Protein AF-A0A1S4BG31-F1 (afdb_monomer)

Structure (mmCIF, N/CA/C/O backbone):
data_AF-A0A1S4BG31-F1
#
_entry.id   AF-A0A1S4BG31-F1
#
loop_
_atom_site.group_PDB
_atom_site.id
_atom_site.type_symbol
_atom_site.label_atom_id
_atom_site.label_alt_id
_atom_site.label_comp_id
_atom_site.label_asym_id
_atom_site.label_entity_id
_atom_site.label_seq_id
_atom_site.pdbx_PDB_ins_code
_atom_site.Cartn_x
_atom_site.Cartn_y
_atom_site.Cartn_z
_atom_site.occupancy
_atom_site.B_iso_or_equiv
_atom_site.auth_seq_id
_atom_site.auth_comp_id
_atom_site.auth_asym_id
_atom_site.auth_atom_id
_atom_site.pdbx_PDB_model_num
ATOM 1 N N . MET A 1 1 ? -6.544 -15.187 10.995 1.00 68.06 1 MET A N 1
ATOM 2 C CA . MET A 1 1 ? -5.144 -15.601 10.735 1.00 68.06 1 MET A CA 1
ATOM 3 C C . MET A 1 1 ? -4.931 -15.589 9.231 1.00 68.06 1 MET A C 1
ATOM 5 O O . MET A 1 1 ? -5.883 -15.901 8.528 1.00 68.06 1 MET A O 1
ATOM 9 N N . VAL A 1 2 ? -3.749 -15.191 8.754 1.00 81.38 2 VAL A N 1
ATOM 10 C CA . VAL A 1 2 ? -3.415 -15.198 7.316 1.00 81.38 2 VAL A CA 1
ATOM 11 C C . VAL A 1 2 ? -3.292 -16.649 6.849 1.00 81.38 2 VAL A C 1
ATOM 13 O O . VAL A 1 2 ? -2.634 -17.442 7.524 1.00 81.38 2 VAL A O 1
ATOM 16 N N . SER A 1 3 ? -3.942 -17.016 5.743 1.00 89.06 3 SER A N 1
ATOM 17 C CA . SER A 1 3 ? -3.791 -18.356 5.163 1.00 89.06 3 SER A CA 1
ATOM 18 C C . SER A 1 3 ? -2.435 -18.511 4.467 1.00 89.06 3 SER A C 1
ATOM 20 O O . SER A 1 3 ? -1.811 -17.529 4.063 1.00 89.06 3 SER A O 1
ATOM 22 N N . SER A 1 4 ? -1.974 -19.750 4.286 1.00 89.31 4 SER A N 1
ATOM 23 C CA . SER A 1 4 ? -0.737 -20.026 3.543 1.00 89.31 4 SER A CA 1
ATOM 24 C C . SER A 1 4 ? -0.772 -19.451 2.123 1.00 89.31 4 SER A C 1
ATOM 26 O O . SER A 1 4 ? 0.220 -18.878 1.679 1.00 89.31 4 SER A O 1
ATOM 28 N N . ASP A 1 5 ? -1.927 -19.512 1.458 1.00 89.69 5 ASP A N 1
ATOM 29 C CA . ASP A 1 5 ? -2.116 -18.963 0.111 1.00 89.69 5 ASP A CA 1
ATOM 30 C C . ASP A 1 5 ? -2.038 -17.430 0.097 1.00 89.69 5 ASP A C 1
ATOM 32 O O . ASP A 1 5 ? -1.407 -16.847 -0.780 1.00 89.69 5 ASP A O 1
ATOM 36 N N . GLN A 1 6 ? -2.619 -16.760 1.102 1.00 89.62 6 GLN A N 1
ATOM 37 C CA . GLN A 1 6 ? -2.507 -15.305 1.257 1.00 89.62 6 GLN A CA 1
ATOM 38 C C . GLN A 1 6 ? -1.057 -14.876 1.496 1.00 89.62 6 GLN A C 1
ATOM 40 O O . GLN A 1 6 ? -0.613 -13.866 0.955 1.00 89.62 6 GLN A O 1
ATOM 45 N N . ASN A 1 7 ? -0.309 -15.648 2.287 1.00 89.31 7 ASN A N 1
ATOM 46 C CA . ASN A 1 7 ? 1.108 -15.391 2.513 1.00 89.31 7 ASN A CA 1
ATOM 47 C C . ASN A 1 7 ? 1.929 -15.574 1.227 1.00 89.31 7 ASN A C 1
ATOM 49 O O . ASN A 1 7 ? 2.774 -14.740 0.910 1.00 89.31 7 ASN A O 1
ATOM 53 N N . LEU A 1 8 ? 1.652 -16.631 0.457 1.00 89.31 8 LEU A N 1
ATOM 54 C CA . LEU A 1 8 ? 2.304 -16.869 -0.830 1.00 89.31 8 LEU A CA 1
ATOM 55 C C . LEU A 1 8 ? 2.030 -15.723 -1.818 1.00 89.31 8 LEU A C 1
ATOM 57 O O . LEU A 1 8 ? 2.956 -15.236 -2.464 1.00 89.31 8 LEU A O 1
ATOM 61 N N . GLU A 1 9 ? 0.786 -15.246 -1.882 1.00 88.94 9 GLU A N 1
ATOM 62 C CA . GLU A 1 9 ? 0.393 -14.121 -2.737 1.00 88.94 9 GLU A CA 1
ATOM 63 C C . GLU A 1 9 ? 1.064 -12.803 -2.325 1.00 88.94 9 GLU A C 1
ATOM 65 O O . GLU A 1 9 ? 1.442 -12.001 -3.176 1.00 88.94 9 GLU A O 1
ATOM 70 N N . LEU A 1 10 ? 1.268 -12.570 -1.027 1.00 87.75 10 LEU A N 1
ATOM 71 C CA . LEU A 1 10 ? 1.975 -11.381 -0.549 1.00 87.75 10 LEU A CA 1
ATOM 72 C C . LEU A 1 10 ? 3.461 -11.414 -0.914 1.00 87.75 10 LEU A C 1
ATOM 74 O O . LEU A 1 10 ? 4.003 -10.393 -1.341 1.00 87.75 10 LEU A O 1
ATOM 78 N N . CYS A 1 11 ? 4.100 -12.577 -0.795 1.00 88.25 11 CYS A N 1
ATOM 79 C CA . CYS A 1 11 ? 5.540 -12.730 -0.983 1.00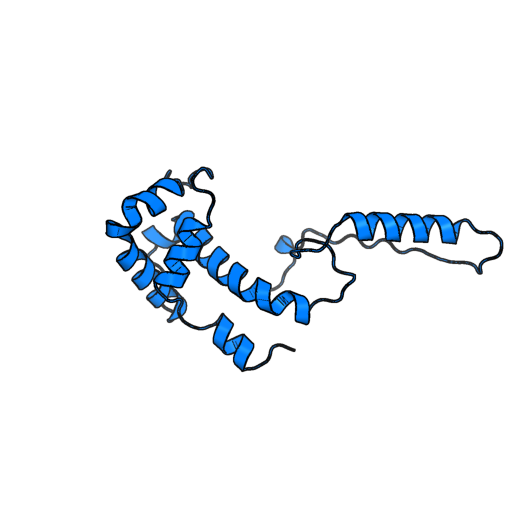 88.25 11 CYS A CA 1
ATOM 80 C C . CYS A 1 11 ? 5.970 -13.001 -2.431 1.00 88.25 11 CYS A C 1
ATOM 82 O O . CYS A 1 11 ? 7.167 -12.947 -2.714 1.00 88.25 11 CYS A O 1
ATOM 84 N N . ARG A 1 12 ? 5.047 -13.299 -3.356 1.00 93.00 12 ARG A N 1
ATOM 85 C CA . ARG A 1 12 ? 5.427 -13.625 -4.739 1.00 93.00 12 ARG A CA 1
ATOM 86 C C . ARG A 1 12 ? 6.123 -12.457 -5.433 1.00 93.00 12 ARG A C 1
ATOM 88 O O . ARG A 1 12 ? 5.794 -11.293 -5.217 1.00 93.00 12 ARG A O 1
ATOM 95 N N . ILE A 1 13 ? 7.025 -12.763 -6.353 1.00 94.25 13 ILE A N 1
ATOM 96 C CA . ILE A 1 13 ? 7.639 -11.743 -7.205 1.00 94.25 13 ILE A CA 1
ATOM 97 C C . ILE A 1 13 ? 6.539 -11.095 -8.077 1.00 94.25 13 ILE A C 1
ATOM 99 O O . ILE A 1 13 ? 5.739 -11.823 -8.675 1.00 94.25 13 ILE A O 1
ATOM 103 N N . PRO A 1 14 ? 6.428 -9.753 -8.123 1.00 95.38 14 PRO A N 1
ATOM 104 C CA . PRO A 1 14 ? 5.445 -9.081 -8.970 1.00 95.38 14 PRO A CA 1
ATOM 105 C C . PRO A 1 14 ? 5.744 -9.292 -10.458 1.00 95.38 14 PRO A C 1
ATOM 107 O O . PRO A 1 14 ? 6.906 -9.328 -10.868 1.00 95.38 14 PRO A O 1
ATOM 110 N N . THR A 1 15 ? 4.701 -9.442 -11.276 1.00 96.25 15 THR A N 1
ATOM 111 C CA . THR A 1 15 ? 4.861 -9.535 -12.739 1.00 96.25 15 THR A CA 1
ATOM 112 C C . THR A 1 15 ? 5.086 -8.150 -13.342 1.00 96.25 15 THR A C 1
ATOM 114 O O . THR A 1 15 ? 4.786 -7.141 -12.704 1.00 96.25 15 THR A O 1
ATOM 117 N N . ILE A 1 16 ? 5.597 -8.075 -14.572 1.00 96.06 16 ILE A N 1
ATOM 118 C CA . ILE A 1 16 ? 5.838 -6.784 -15.229 1.00 96.06 16 ILE A CA 1
ATOM 119 C C . ILE A 1 16 ? 4.536 -6.001 -15.437 1.00 96.06 16 ILE A C 1
ATOM 121 O O . ILE A 1 16 ? 4.518 -4.780 -15.305 1.00 96.06 16 ILE A O 1
ATOM 125 N N . GLU A 1 17 ? 3.420 -6.693 -15.673 1.00 96.69 17 GLU A N 1
ATOM 126 C CA . GLU A 1 17 ? 2.093 -6.091 -15.806 1.00 96.69 17 GLU A CA 1
ATOM 127 C C . GLU A 1 17 ? 1.613 -5.506 -14.480 1.00 96.69 17 GLU A C 1
ATOM 129 O O . GLU A 1 17 ? 1.053 -4.412 -14.463 1.00 96.69 17 GLU A O 1
ATOM 134 N N . GLU A 1 18 ? 1.854 -6.210 -13.370 1.00 96.00 18 GLU A N 1
ATOM 135 C CA . GLU A 1 18 ? 1.555 -5.717 -12.024 1.00 96.00 18 GLU A CA 1
ATOM 136 C C . GLU A 1 18 ? 2.377 -4.461 -11.724 1.00 96.00 18 GLU A C 1
ATOM 138 O O . GLU A 1 18 ? 1.816 -3.447 -11.314 1.00 96.00 18 GLU A O 1
ATOM 143 N N . VAL A 1 19 ? 3.682 -4.486 -12.014 1.00 96.06 19 VAL A N 1
ATOM 144 C CA . VAL A 1 19 ? 4.563 -3.323 -11.838 1.00 96.06 19 VAL A CA 1
ATOM 145 C C . VAL A 1 19 ? 4.103 -2.150 -12.701 1.00 96.06 19 VAL A C 1
ATOM 147 O O . VAL A 1 19 ? 3.964 -1.040 -12.185 1.00 96.06 19 VAL A O 1
ATOM 150 N N . LYS A 1 20 ? 3.803 -2.383 -13.984 1.00 96.38 20 LYS A N 1
ATOM 151 C CA . LYS A 1 20 ? 3.292 -1.352 -14.895 1.00 96.38 20 LYS A CA 1
ATOM 152 C C . LYS A 1 20 ? 1.996 -0.755 -14.360 1.00 96.38 20 LYS A C 1
ATOM 154 O O . LYS A 1 20 ? 1.886 0.460 -14.232 1.00 96.38 20 LYS A O 1
ATOM 159 N N . ALA A 1 21 ? 1.029 -1.591 -13.994 1.00 96.44 21 ALA A N 1
ATOM 160 C CA . ALA A 1 21 ? -0.239 -1.128 -13.443 1.00 96.44 21 ALA A CA 1
ATOM 161 C C . ALA A 1 21 ? -0.026 -0.261 -12.193 1.00 96.44 21 ALA A C 1
ATOM 163 O O . ALA A 1 21 ? -0.645 0.796 -12.069 1.00 96.44 21 A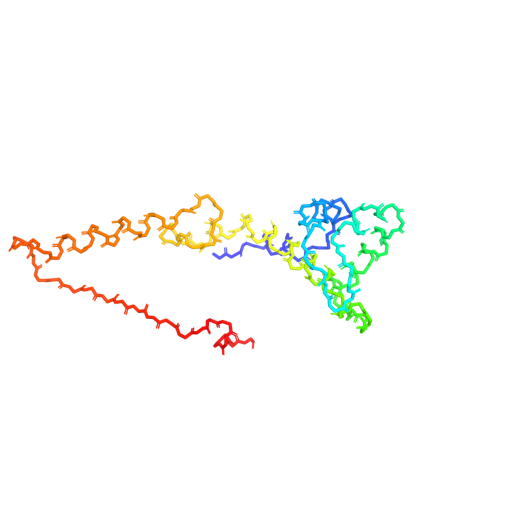LA A O 1
ATOM 164 N N . THR A 1 22 ? 0.892 -0.650 -11.306 1.00 94.88 22 THR A N 1
ATOM 165 C CA . THR A 1 22 ? 1.233 0.145 -10.125 1.00 94.88 22 THR A CA 1
ATOM 166 C C . THR A 1 22 ? 1.871 1.488 -10.488 1.00 94.88 22 THR A C 1
ATOM 168 O O . THR A 1 22 ? 1.466 2.509 -9.936 1.00 94.88 22 THR A O 1
ATOM 171 N N . VAL A 1 23 ? 2.820 1.528 -11.430 1.00 94.12 23 VAL A N 1
ATOM 172 C CA . VAL A 1 23 ? 3.456 2.777 -11.897 1.00 94.12 23 VAL A CA 1
ATOM 173 C C . VAL A 1 23 ? 2.424 3.759 -12.457 1.00 94.12 23 VAL A C 1
ATOM 175 O O . VAL A 1 23 ? 2.459 4.947 -12.133 1.00 94.12 23 VAL A O 1
ATOM 178 N N . PHE A 1 24 ? 1.473 3.266 -13.246 1.00 94.75 24 PHE A N 1
ATOM 179 C CA . PHE A 1 24 ? 0.421 4.088 -13.850 1.00 94.75 24 PHE A CA 1
ATOM 180 C C . PHE A 1 24 ? -0.701 4.459 -12.866 1.00 94.75 24 PHE A C 1
ATOM 182 O O . PHE A 1 24 ? -1.421 5.426 -13.094 1.00 94.75 24 PHE A O 1
ATOM 189 N N . ALA A 1 25 ? -0.833 3.740 -11.749 1.00 92.69 25 ALA A N 1
ATOM 190 C CA . ALA A 1 25 ? -1.744 4.099 -10.663 1.00 92.69 25 ALA A CA 1
ATOM 191 C C . ALA A 1 25 ? -1.167 5.164 -9.710 1.00 92.69 25 ALA A C 1
ATOM 193 O O . ALA A 1 25 ? -1.917 5.771 -8.941 1.00 92.69 25 ALA A O 1
ATOM 194 N N . LEU A 1 26 ? 0.152 5.385 -9.717 1.00 89.31 26 LEU A N 1
ATOM 195 C CA . LEU A 1 26 ? 0.780 6.444 -8.928 1.00 89.31 26 LEU A CA 1
ATOM 196 C C . LEU A 1 26 ? 0.439 7.824 -9.505 1.00 89.31 26 LEU A C 1
ATOM 198 O O . LEU A 1 26 ? 0.362 8.017 -10.716 1.00 89.31 26 LEU A O 1
ATOM 202 N N . ASN A 1 27 ? 0.285 8.814 -8.620 1.00 86.75 27 ASN A N 1
ATOM 203 C CA . ASN A 1 27 ? 0.082 10.197 -9.041 1.00 86.75 27 ASN A CA 1
ATOM 204 C C . ASN A 1 27 ? 1.345 10.724 -9.746 1.00 86.75 27 ASN A C 1
ATOM 206 O O . ASN A 1 27 ? 2.374 10.946 -9.098 1.00 86.75 27 ASN A O 1
ATOM 210 N N . ALA A 1 28 ? 1.235 10.949 -11.057 1.00 83.19 28 ALA A N 1
ATOM 211 C CA . ALA A 1 28 ? 2.312 11.421 -11.921 1.00 83.19 28 ALA A CA 1
ATOM 212 C C . ALA A 1 28 ? 2.865 12.796 -11.505 1.00 83.19 28 ALA A C 1
ATOM 214 O O . ALA A 1 28 ? 4.059 13.054 -11.658 1.00 83.19 28 ALA A O 1
ATOM 215 N N . GLU A 1 29 ? 2.014 13.644 -10.926 1.00 82.75 29 GLU A N 1
ATOM 216 C CA . GLU A 1 29 ? 2.318 15.023 -10.529 1.00 82.75 29 GLU A CA 1
ATOM 217 C C . GLU A 1 29 ? 2.776 15.138 -9.070 1.00 82.75 29 GLU A C 1
ATOM 219 O O . GLU A 1 29 ? 3.050 16.233 -8.577 1.00 82.75 29 GLU A O 1
ATOM 224 N N . SER A 1 30 ? 2.876 14.015 -8.347 1.00 81.00 30 SER A N 1
ATOM 225 C CA . SER A 1 30 ? 3.466 14.019 -7.009 1.00 81.00 30 SER A CA 1
ATOM 226 C C . SER A 1 30 ? 4.867 14.626 -7.067 1.00 81.00 30 SER A C 1
ATOM 228 O O . SER A 1 30 ? 5.677 14.250 -7.914 1.00 81.00 30 SER A O 1
ATOM 230 N N . ALA A 1 31 ? 5.177 15.473 -6.081 1.00 75.81 31 ALA A N 1
ATOM 231 C CA . ALA A 1 31 ? 6.502 16.058 -5.928 1.00 75.81 31 ALA A CA 1
ATOM 232 C C . ALA A 1 31 ? 7.599 14.982 -5.982 1.00 75.81 31 ALA 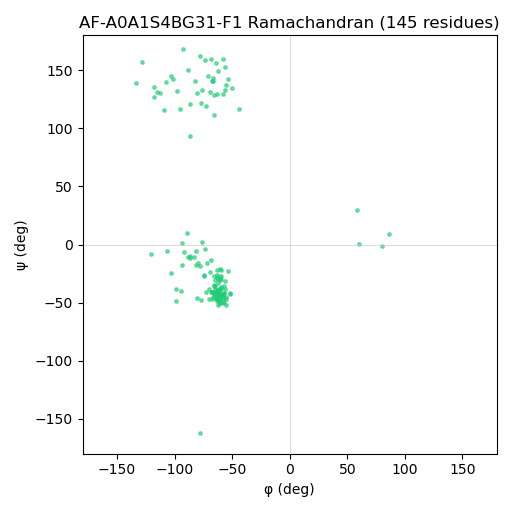A C 1
ATOM 234 O O . ALA A 1 31 ? 7.472 13.909 -5.362 1.00 75.81 31 ALA A O 1
ATOM 235 N N . GLY A 1 32 ? 8.647 15.293 -6.747 1.00 73.50 32 GLY A N 1
ATOM 236 C CA . GLY A 1 32 ? 9.840 14.467 -6.869 1.00 73.50 32 GLY A CA 1
ATOM 237 C C . GLY A 1 32 ? 10.580 14.358 -5.541 1.00 73.50 32 GLY A C 1
ATOM 238 O O . GLY A 1 32 ? 10.405 15.179 -4.637 1.00 73.50 32 GLY A O 1
ATOM 239 N N . GLY A 1 33 ? 11.364 13.294 -5.391 1.00 74.69 33 GLY A N 1
ATOM 240 C CA . GLY A 1 33 ? 12.205 13.121 -4.217 1.00 74.69 33 GLY A CA 1
ATOM 241 C C . GLY A 1 33 ? 13.475 13.963 -4.264 1.00 74.69 33 GLY A C 1
ATOM 242 O O . GLY A 1 33 ? 13.592 14.875 -5.081 1.00 74.69 33 GLY A O 1
ATOM 243 N N . PRO A 1 34 ? 14.474 13.622 -3.433 1.00 75.44 34 PRO A N 1
ATOM 244 C CA . PRO A 1 34 ? 15.831 14.160 -3.556 1.00 75.44 34 PRO A CA 1
ATOM 245 C C . PRO A 1 34 ? 16.433 13.985 -4.962 1.00 75.44 34 PRO A C 1
ATOM 247 O O . PRO A 1 34 ? 17.332 14.725 -5.345 1.00 75.44 34 PRO A O 1
ATOM 250 N N . ASP A 1 35 ? 15.919 13.021 -5.729 1.00 75.38 35 ASP A N 1
ATOM 251 C CA . ASP A 1 35 ? 16.274 12.706 -7.112 1.00 75.38 35 ASP A CA 1
ATOM 252 C C . ASP A 1 35 ? 15.584 13.603 -8.160 1.00 75.38 35 ASP A C 1
ATOM 254 O O . ASP A 1 35 ? 15.913 13.521 -9.337 1.00 75.38 35 ASP A O 1
ATOM 258 N N . SER A 1 36 ? 14.664 14.486 -7.756 1.00 80.25 36 SER A N 1
ATOM 259 C CA . SER A 1 36 ? 13.927 15.437 -8.611 1.00 80.25 36 SER A CA 1
ATOM 260 C C . SER A 1 36 ? 13.057 14.826 -9.722 1.00 80.25 36 SER A C 1
ATOM 262 O O . SER A 1 36 ? 12.382 15.567 -10.436 1.00 80.25 36 SER A O 1
ATOM 264 N N . PHE A 1 37 ? 12.995 13.498 -9.848 1.00 81.75 37 PHE A N 1
ATOM 265 C CA . PHE A 1 37 ? 12.109 12.825 -10.796 1.00 81.75 37 PHE A CA 1
ATOM 266 C C . PHE A 1 37 ? 10.682 12.732 -10.245 1.00 81.75 37 PHE A C 1
ATOM 268 O O . PHE A 1 37 ? 10.455 12.284 -9.119 1.00 81.75 37 PHE A O 1
ATOM 275 N N . THR A 1 38 ? 9.705 13.140 -11.052 1.00 85.81 38 THR A N 1
ATOM 276 C CA . THR A 1 38 ? 8.271 12.976 -10.774 1.00 85.81 38 THR A CA 1
ATOM 277 C C . THR A 1 38 ? 7.745 11.680 -11.395 1.00 85.81 38 THR A C 1
ATOM 279 O O . THR A 1 38 ? 8.420 11.044 -12.205 1.00 85.81 38 THR A O 1
ATOM 282 N N . GLY A 1 39 ? 6.529 11.266 -11.024 1.00 86.12 39 GLY A N 1
ATOM 283 C CA . GLY A 1 39 ? 5.934 10.028 -11.542 1.00 86.12 39 GLY A CA 1
ATOM 284 C C . GLY A 1 39 ? 5.757 10.029 -13.065 1.00 86.12 39 GLY A C 1
ATOM 285 O O . GLY A 1 39 ? 5.848 8.968 -13.678 1.00 86.12 39 GLY A O 1
ATOM 286 N N . ILE A 1 40 ? 5.593 11.208 -13.679 1.00 90.19 40 ILE A N 1
ATOM 287 C CA . ILE A 1 40 ? 5.434 11.347 -15.134 1.00 90.19 40 ILE A CA 1
ATOM 288 C C . ILE A 1 40 ? 6.632 10.796 -15.916 1.00 90.19 40 ILE A C 1
ATOM 290 O O . ILE A 1 40 ? 6.440 10.146 -16.936 1.00 90.19 40 ILE A O 1
ATOM 294 N N . PHE A 1 41 ? 7.859 10.967 -15.409 1.00 90.69 41 PHE A N 1
ATOM 295 C CA . PHE A 1 41 ? 9.063 10.440 -16.055 1.00 90.69 41 PHE A CA 1
ATOM 296 C C . PHE A 1 41 ? 8.980 8.918 -16.209 1.00 90.69 41 PHE A C 1
ATOM 298 O O . PHE A 1 41 ? 9.266 8.376 -17.269 1.00 90.69 41 PHE A O 1
ATOM 305 N N . PHE A 1 42 ? 8.528 8.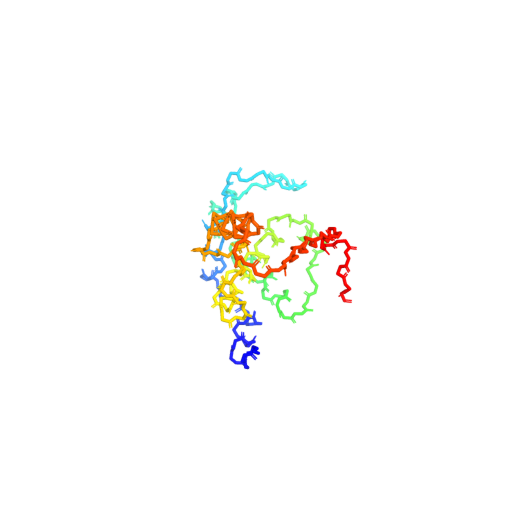229 -15.162 1.00 90.75 42 PHE A N 1
ATOM 306 C CA . PHE A 1 42 ? 8.445 6.772 -15.150 1.00 90.75 42 PHE A CA 1
ATOM 307 C C . PHE A 1 42 ? 7.295 6.223 -15.998 1.00 90.75 42 PHE A C 1
ATOM 309 O O . PHE A 1 42 ? 7.378 5.093 -16.472 1.00 90.75 42 PHE A O 1
ATOM 316 N N . GLN A 1 43 ? 6.235 7.010 -16.189 1.00 93.69 43 GLN A N 1
ATOM 317 C CA . GLN A 1 43 ? 5.115 6.649 -17.057 1.00 93.69 43 GLN A CA 1
ATOM 318 C C . GLN A 1 43 ? 5.476 6.848 -18.534 1.00 93.69 43 GLN A C 1
ATOM 320 O O . GLN A 1 43 ? 5.295 5.928 -19.327 1.00 93.69 43 GLN A O 1
ATOM 325 N N . GLU A 1 44 ? 6.058 7.997 -18.889 1.00 94.12 44 GLU A N 1
ATOM 326 C CA . GLU A 1 44 ? 6.448 8.328 -20.269 1.00 94.12 44 GLU A CA 1
ATOM 327 C C . GLU A 1 44 ? 7.642 7.499 -20.757 1.00 94.12 44 GLU A C 1
ATOM 329 O O . GLU A 1 44 ? 7.678 7.056 -21.901 1.00 94.12 44 GLU A O 1
ATOM 334 N N . CYS A 1 45 ? 8.625 7.242 -19.891 1.00 94.25 45 CYS A N 1
ATOM 335 C CA . CYS A 1 45 ? 9.804 6.456 -20.249 1.00 94.25 45 CYS A CA 1
ATOM 336 C C . CYS A 1 45 ? 9.629 4.949 -20.013 1.00 94.25 45 CYS A C 1
ATOM 338 O O . CYS A 1 45 ? 10.618 4.223 -20.108 1.00 94.25 45 CYS A O 1
ATOM 340 N N . TRP A 1 46 ? 8.418 4.459 -19.712 1.00 94.81 46 TRP A N 1
ATOM 341 C CA . TRP A 1 46 ? 8.180 3.049 -19.374 1.00 94.81 46 TRP A CA 1
ATOM 342 C C . TRP A 1 46 ? 8.760 2.080 -20.412 1.00 94.81 46 TRP A C 1
ATOM 344 O O . TRP A 1 46 ? 9.382 1.089 -20.041 1.00 94.81 46 TRP A O 1
ATOM 354 N N . ASP A 1 47 ? 8.619 2.383 -21.702 1.00 96.50 47 ASP A N 1
ATOM 355 C CA . ASP A 1 47 ? 9.110 1.514 -22.781 1.00 96.50 47 ASP A CA 1
ATOM 356 C C . ASP A 1 47 ? 10.649 1.437 -22.848 1.00 96.50 47 ASP A C 1
ATOM 358 O O . ASP A 1 47 ? 11.197 0.561 -23.511 1.00 96.50 47 ASP A O 1
ATOM 362 N N . ILE A 1 48 ? 11.350 2.337 -22.149 1.00 95.38 48 ILE A N 1
ATOM 363 C CA . ILE A 1 48 ? 12.813 2.373 -22.045 1.00 95.38 48 ILE A CA 1
ATOM 364 C C . ILE A 1 48 ? 13.277 1.723 -20.737 1.00 95.38 48 ILE A C 1
ATOM 366 O O . ILE A 1 48 ? 14.190 0.908 -20.758 1.00 95.38 48 ILE A O 1
ATOM 370 N N . ILE A 1 49 ? 12.669 2.092 -19.603 1.00 92.31 49 ILE A N 1
ATOM 371 C CA . ILE A 1 49 ? 13.167 1.735 -18.258 1.00 92.31 49 ILE A CA 1
ATOM 372 C C . ILE A 1 49 ? 12.344 0.649 -17.552 1.00 92.31 49 ILE A C 1
ATOM 374 O O . ILE A 1 49 ? 12.694 0.230 -16.451 1.00 92.31 49 ILE A O 1
ATOM 378 N N . GLY A 1 50 ? 11.222 0.215 -18.130 1.00 93.81 50 GLY A N 1
ATOM 379 C CA . GLY A 1 50 ? 10.266 -0.685 -17.480 1.00 93.81 50 GLY A CA 1
ATOM 380 C C . GLY A 1 50 ? 10.853 -2.054 -17.141 1.00 93.81 50 GLY A C 1
ATOM 381 O O . GLY A 1 50 ? 10.614 -2.565 -16.047 1.00 93.81 50 GLY A O 1
ATOM 382 N N . GLU A 1 51 ? 11.671 -2.611 -18.037 1.00 95.44 51 GLU A N 1
ATOM 383 C CA . GLU A 1 51 ? 12.378 -3.879 -17.808 1.00 95.44 51 GLU A CA 1
ATOM 384 C C . GLU A 1 51 ? 13.418 -3.756 -16.688 1.00 95.44 51 GLU A C 1
ATOM 386 O O . GLU A 1 51 ? 13.433 -4.574 -15.769 1.00 95.44 51 GLU A O 1
ATOM 391 N N . ASP A 1 52 ? 14.220 -2.686 -16.685 1.00 92.31 52 ASP A N 1
ATOM 392 C CA . ASP A 1 52 ? 15.203 -2.433 -15.623 1.00 92.31 52 ASP A CA 1
ATOM 393 C C . ASP A 1 52 ? 14.524 -2.286 -14.253 1.00 92.31 52 ASP A C 1
ATOM 395 O O . ASP A 1 52 ? 15.009 -2.791 -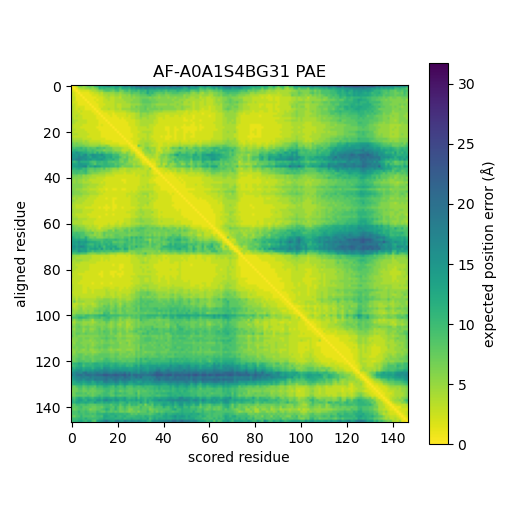13.234 1.00 92.31 52 ASP A O 1
ATOM 399 N N . ILE A 1 53 ? 13.364 -1.619 -14.221 1.00 92.19 53 ILE A N 1
ATOM 400 C CA . ILE A 1 53 ? 12.545 -1.502 -13.015 1.00 92.19 53 ILE A CA 1
ATOM 401 C C . ILE A 1 53 ? 12.037 -2.873 -12.574 1.00 92.19 53 ILE A C 1
ATOM 403 O O . ILE A 1 53 ? 12.101 -3.192 -11.386 1.00 92.19 53 ILE A O 1
ATOM 407 N N . HIS A 1 54 ? 11.553 -3.702 -13.498 1.00 94.56 54 HIS A N 1
ATOM 408 C CA . HIS A 1 54 ? 11.065 -5.035 -13.160 1.00 94.56 54 HIS A CA 1
ATOM 409 C C . HIS A 1 54 ? 12.172 -5.929 -12.603 1.00 94.56 54 HIS A C 1
ATOM 411 O O . HIS A 1 54 ? 11.989 -6.514 -11.534 1.00 94.56 54 HIS A O 1
ATOM 417 N N . GLU A 1 55 ? 13.328 -5.989 -13.262 1.00 92.25 55 GLU A N 1
ATOM 418 C CA . GLU A 1 55 ? 14.490 -6.767 -12.816 1.00 92.25 55 GLU A CA 1
ATOM 419 C C . GLU A 1 55 ? 14.963 -6.347 -11.424 1.00 92.25 55 GLU A C 1
ATOM 421 O O . GLU A 1 55 ? 15.203 -7.179 -10.547 1.00 92.25 55 GLU A O 1
ATOM 426 N N . MET A 1 56 ? 15.000 -5.046 -11.160 1.00 90.12 56 MET A N 1
ATOM 427 C CA . MET A 1 56 ? 15.303 -4.523 -9.835 1.00 90.12 56 MET A CA 1
ATOM 428 C C . MET A 1 56 ? 14.304 -4.996 -8.768 1.00 90.12 56 MET A C 1
ATOM 430 O O . MET A 1 56 ? 14.718 -5.368 -7.665 1.00 90.12 56 MET A O 1
ATOM 434 N N . LEU A 1 57 ? 12.999 -5.007 -9.065 1.00 91.88 57 LEU A N 1
ATOM 435 C CA . LEU A 1 57 ? 12.011 -5.557 -8.136 1.00 91.88 57 LEU A CA 1
ATOM 436 C C . LEU A 1 57 ? 12.212 -7.066 -7.940 1.00 91.88 57 LEU A C 1
ATOM 438 O O . LEU A 1 57 ? 12.110 -7.530 -6.806 1.00 91.88 57 LEU A O 1
ATOM 442 N N . LYS A 1 58 ? 12.554 -7.833 -8.983 1.00 92.12 58 LYS A N 1
ATOM 443 C CA . LYS A 1 58 ? 12.881 -9.265 -8.835 1.00 92.12 58 LYS A CA 1
ATOM 444 C C . LYS A 1 58 ? 14.044 -9.473 -7.872 1.00 92.12 58 LYS A C 1
ATOM 446 O O . LYS A 1 58 ? 13.946 -10.325 -6.993 1.00 92.12 58 LYS A O 1
ATOM 451 N N . LEU A 1 59 ? 15.105 -8.675 -7.995 1.00 90.12 59 LEU A N 1
ATOM 452 C CA . LEU A 1 59 ? 16.254 -8.735 -7.090 1.00 90.12 59 LEU A CA 1
ATOM 453 C C . LEU A 1 59 ? 15.842 -8.443 -5.642 1.00 90.12 59 LEU A C 1
ATOM 455 O O . LEU A 1 59 ? 16.187 -9.218 -4.748 1.00 90.12 59 LEU A O 1
ATOM 459 N N . PHE A 1 60 ? 15.062 -7.382 -5.413 1.00 89.50 60 PHE A N 1
ATOM 460 C CA . PHE A 1 60 ? 14.583 -7.019 -4.076 1.00 89.50 60 PHE A CA 1
ATOM 461 C C . PHE A 1 60 ? 13.724 -8.124 -3.444 1.00 89.50 60 PHE A C 1
ATOM 463 O O . PHE A 1 60 ? 13.999 -8.561 -2.327 1.00 89.50 60 PHE A O 1
ATOM 470 N N . TYR A 1 61 ? 12.719 -8.627 -4.168 1.00 89.38 61 TYR A N 1
ATOM 471 C CA . TYR A 1 61 ? 11.845 -9.703 -3.681 1.00 89.38 61 TYR A CA 1
ATOM 472 C C . TYR A 1 61 ? 12.573 -11.053 -3.567 1.00 89.38 61 TYR A C 1
ATOM 474 O O . TYR A 1 61 ? 12.181 -11.894 -2.764 1.00 89.38 61 TYR A O 1
ATOM 482 N N . GLY A 1 62 ? 13.662 -11.250 -4.314 1.00 89.00 62 GLY A N 1
ATOM 483 C CA . GLY A 1 62 ? 14.574 -12.386 -4.177 1.00 89.00 62 GLY A CA 1
ATOM 484 C C . GLY A 1 62 ? 15.526 -12.296 -2.977 1.00 89.00 62 GLY A C 1
ATOM 485 O O . GLY A 1 62 ? 16.362 -13.181 -2.808 1.00 89.00 62 GLY A O 1
ATOM 486 N N . GLY A 1 63 ? 15.431 -11.244 -2.155 1.00 86.44 63 GLY A N 1
ATOM 487 C CA . GLY A 1 63 ? 16.256 -11.048 -0.959 1.00 86.44 63 GLY A CA 1
ATOM 488 C C . GLY A 1 63 ? 17.601 -10.364 -1.214 1.00 86.44 63 GLY A C 1
ATOM 489 O O . GLY A 1 63 ? 18.429 -10.288 -0.307 1.00 86.44 63 GLY A O 1
ATOM 490 N N . SER A 1 64 ? 17.837 -9.853 -2.425 1.00 87.19 64 SER A N 1
ATOM 491 C CA . SER A 1 64 ? 19.046 -9.084 -2.725 1.00 87.19 64 SER A CA 1
ATOM 492 C C . SER A 1 64 ? 18.885 -7.627 -2.281 1.00 87.19 64 SER A C 1
ATOM 494 O O . SER A 1 64 ? 17.819 -7.035 -2.473 1.00 87.19 64 SER A O 1
ATOM 496 N N . PRO A 1 65 ? 19.931 -7.000 -1.717 1.00 81.38 65 PRO A N 1
ATOM 497 C CA . PRO A 1 65 ? 19.880 -5.585 -1.386 1.00 81.38 65 PRO A CA 1
ATOM 498 C C . PRO A 1 65 ? 19.808 -4.738 -2.660 1.00 81.38 65 PRO A C 1
ATOM 500 O O . PRO A 1 65 ? 20.498 -5.011 -3.644 1.00 81.38 65 PRO A O 1
ATOM 503 N N . LEU A 1 66 ? 19.014 -3.667 -2.623 1.00 81.06 66 LEU A N 1
ATOM 504 C CA . LEU A 1 66 ? 19.015 -2.677 -3.697 1.00 81.06 66 LEU A CA 1
ATOM 505 C C . LEU A 1 66 ? 20.360 -1.929 -3.727 1.00 81.06 66 LEU A C 1
ATOM 507 O O . LEU A 1 66 ? 20.895 -1.585 -2.666 1.00 81.06 66 LEU A O 1
ATOM 511 N N . PRO A 1 67 ? 20.907 -1.620 -4.917 1.00 77.25 67 PRO A N 1
ATOM 512 C CA . PRO A 1 67 ? 22.063 -0.740 -5.040 1.00 77.25 67 PRO A CA 1
ATOM 513 C C . PRO A 1 67 ? 21.822 0.604 -4.341 1.00 77.25 67 PRO A C 1
ATOM 515 O O . PRO A 1 67 ? 20.728 1.160 -4.413 1.00 77.25 67 PRO A O 1
ATOM 518 N N . LYS A 1 68 ? 22.851 1.174 -3.698 1.00 72.38 68 LYS A N 1
ATOM 519 C CA . LYS A 1 68 ? 22.714 2.419 -2.910 1.00 72.38 68 LYS A CA 1
ATOM 520 C C . LYS A 1 68 ? 22.163 3.606 -3.709 1.00 72.38 68 LYS A C 1
ATOM 522 O O . LYS A 1 68 ? 21.412 4.410 -3.169 1.00 72.38 68 LYS A O 1
ATOM 527 N N . SER A 1 69 ? 22.528 3.719 -4.986 1.00 68.94 69 SER A N 1
ATOM 528 C CA . SER A 1 69 ? 22.015 4.754 -5.896 1.00 68.94 69 SER A CA 1
ATOM 529 C C . SER A 1 69 ? 20.502 4.656 -6.105 1.00 68.94 69 SER A C 1
ATOM 531 O O . SER A 1 69 ? 19.836 5.663 -6.312 1.00 68.94 69 SER A O 1
ATOM 533 N N . ILE A 1 70 ? 19.966 3.444 -6.007 1.00 69.75 70 ILE A N 1
ATOM 534 C CA . ILE A 1 70 ? 18.575 3.101 -6.273 1.00 69.75 70 ILE A CA 1
ATOM 535 C C . ILE A 1 70 ? 17.742 3.124 -4.993 1.00 69.75 70 ILE A C 1
ATOM 537 O O . ILE A 1 70 ? 16.620 3.618 -5.005 1.00 69.75 70 ILE A O 1
ATOM 541 N N . SER A 1 71 ? 18.286 2.641 -3.873 1.00 63.00 71 SER A N 1
ATOM 542 C CA . SER A 1 71 ? 17.600 2.682 -2.574 1.00 63.00 71 SER A CA 1
ATOM 543 C C . SER A 1 71 ? 17.282 4.110 -2.119 1.00 63.00 71 SER A C 1
ATOM 545 O O . SER A 1 71 ? 16.409 4.314 -1.280 1.00 63.00 71 SER A O 1
ATOM 547 N N . LEU A 1 72 ? 18.001 5.099 -2.660 1.00 65.38 72 LEU A N 1
ATOM 548 C CA . LEU A 1 72 ? 17.765 6.525 -2.437 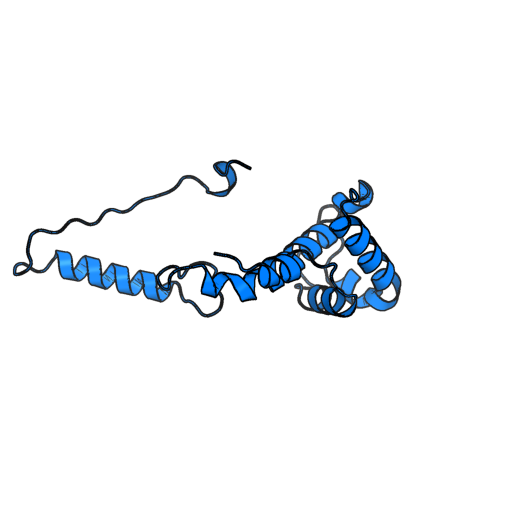1.00 65.38 72 LEU A CA 1
ATOM 549 C C . LEU A 1 72 ? 16.727 7.128 -3.398 1.00 65.38 72 LEU A C 1
ATOM 551 O O . LEU A 1 72 ? 16.299 8.259 -3.173 1.00 65.38 72 LEU A O 1
ATOM 555 N N . SER A 1 73 ? 16.300 6.400 -4.437 1.00 78.56 73 SER A N 1
ATOM 556 C CA . SER A 1 73 ? 15.220 6.864 -5.304 1.00 78.56 73 SER A CA 1
ATOM 557 C C . SER A 1 73 ? 13.889 6.766 -4.572 1.00 78.56 73 SER A C 1
ATOM 559 O O . SER A 1 73 ? 13.419 5.687 -4.191 1.00 78.56 73 SER A O 1
ATOM 561 N N . ASN A 1 74 ? 13.237 7.914 -4.408 1.00 80.94 74 ASN A N 1
ATOM 562 C CA . ASN A 1 74 ? 11.927 7.972 -3.770 1.00 80.94 74 ASN A CA 1
ATOM 563 C C . ASN A 1 74 ? 10.870 7.239 -4.589 1.00 80.94 74 ASN A C 1
ATOM 565 O O . ASN A 1 74 ? 9.922 6.703 -4.016 1.00 80.94 74 ASN A O 1
ATOM 569 N N . PHE A 1 75 ? 11.014 7.215 -5.912 1.00 86.44 75 PHE A N 1
ATOM 570 C CA . PHE A 1 75 ? 10.054 6.546 -6.772 1.00 86.44 75 PHE A CA 1
ATOM 571 C C . PHE A 1 75 ? 10.069 5.029 -6.574 1.00 86.44 75 PHE A C 1
ATOM 573 O O . PHE A 1 75 ? 9.009 4.446 -6.368 1.00 86.44 75 PHE A O 1
ATOM 580 N N . ILE A 1 76 ? 11.246 4.397 -6.543 1.00 87.06 76 ILE A N 1
ATOM 581 C CA . ILE A 1 76 ? 11.351 2.942 -6.343 1.00 87.06 76 ILE A CA 1
ATOM 582 C C . ILE A 1 76 ? 10.815 2.532 -4.969 1.00 87.06 76 ILE A C 1
ATOM 584 O O . ILE A 1 76 ? 10.043 1.579 -4.869 1.00 87.06 76 ILE A O 1
ATOM 588 N N . ASN A 1 77 ? 11.119 3.297 -3.919 1.00 87.19 77 ASN A N 1
ATOM 589 C CA . ASN A 1 77 ? 10.555 3.047 -2.590 1.00 87.19 77 ASN A CA 1
ATOM 590 C C . ASN A 1 77 ? 9.024 3.200 -2.565 1.00 87.19 77 ASN A C 1
ATOM 592 O O . ASN A 1 77 ? 8.330 2.372 -1.968 1.00 87.19 77 ASN A O 1
ATOM 596 N N . LYS A 1 78 ? 8.476 4.224 -3.239 1.00 89.75 78 LYS A N 1
ATOM 597 C CA . LYS A 1 78 ? 7.022 4.392 -3.409 1.00 89.75 78 LYS A CA 1
ATOM 598 C C . LYS A 1 78 ? 6.414 3.221 -4.180 1.00 89.75 78 LYS A C 1
ATOM 600 O O . LYS A 1 78 ? 5.367 2.730 -3.774 1.00 89.75 78 LYS A O 1
ATOM 605 N N . LEU A 1 79 ? 7.069 2.762 -5.244 1.00 91.06 79 LEU A N 1
ATOM 606 C CA . LEU A 1 79 ? 6.626 1.642 -6.070 1.00 91.06 79 LEU A CA 1
ATOM 607 C C . LEU A 1 79 ? 6.568 0.345 -5.258 1.00 91.06 79 LEU A C 1
ATOM 609 O O . LEU A 1 79 ? 5.516 -0.284 -5.203 1.00 91.06 79 LEU A O 1
ATOM 613 N N . ILE A 1 80 ? 7.648 -0.012 -4.557 1.00 91.12 80 ILE A N 1
ATOM 614 C CA . ILE A 1 80 ? 7.692 -1.193 -3.679 1.00 91.12 80 ILE A CA 1
ATOM 615 C C . ILE A 1 80 ? 6.590 -1.109 -2.618 1.00 91.12 80 ILE A C 1
ATOM 617 O O . ILE A 1 80 ? 5.806 -2.046 -2.465 1.00 91.12 80 ILE A O 1
ATOM 621 N N . SER A 1 81 ? 6.483 0.032 -1.929 1.00 92.25 81 SER A N 1
ATOM 622 C CA . SER A 1 81 ? 5.454 0.249 -0.903 1.00 92.25 81 SER A CA 1
ATOM 623 C C . SER A 1 81 ? 4.043 0.127 -1.477 1.00 92.25 81 SER A C 1
ATOM 625 O O . SER A 1 81 ? 3.147 -0.400 -0.819 1.00 92.25 81 SER A O 1
ATOM 627 N N . ARG A 1 82 ? 3.835 0.593 -2.714 1.00 93.69 82 ARG A N 1
ATOM 628 C CA . ARG A 1 82 ? 2.538 0.546 -3.382 1.00 93.69 82 ARG A CA 1
ATOM 629 C C . ARG A 1 82 ? 2.159 -0.869 -3.818 1.00 93.69 82 ARG A C 1
ATOM 631 O O . ARG A 1 82 ? 1.015 -1.249 -3.600 1.00 93.69 82 ARG A O 1
ATOM 638 N N . VAL A 1 83 ? 3.096 -1.664 -4.339 1.00 94.56 83 VAL A N 1
ATOM 639 C CA . VAL A 1 83 ? 2.853 -3.088 -4.649 1.00 94.56 83 VAL A CA 1
ATOM 640 C C . VAL A 1 83 ? 2.418 -3.838 -3.388 1.00 94.56 83 VAL A C 1
ATOM 642 O O . VAL A 1 83 ? 1.412 -4.547 -3.396 1.00 94.56 83 VAL A O 1
ATOM 645 N N . VAL A 1 84 ? 3.125 -3.629 -2.272 1.00 93.06 84 VAL A N 1
ATOM 646 C CA . VAL A 1 84 ? 2.769 -4.239 -0.982 1.00 93.06 84 VAL A CA 1
ATOM 647 C C . VAL A 1 84 ? 1.390 -3.769 -0.513 1.00 93.06 84 VAL A C 1
ATOM 649 O O . VAL A 1 84 ? 0.566 -4.594 -0.121 1.00 93.06 84 VAL A O 1
ATOM 652 N N . HIS A 1 85 ? 1.103 -2.466 -0.604 1.00 93.12 85 HIS A N 1
ATOM 653 C CA . HIS A 1 85 ? -0.214 -1.901 -0.301 1.00 93.12 85 HIS A CA 1
ATOM 654 C C . HIS A 1 85 ? -1.329 -2.572 -1.114 1.00 93.12 85 HIS A C 1
ATOM 656 O O . HIS A 1 85 ? -2.305 -3.034 -0.530 1.00 93.12 85 HIS A O 1
ATOM 662 N N . ASP A 1 86 ? -1.186 -2.660 -2.437 1.00 93.06 86 ASP A N 1
ATOM 663 C CA . ASP A 1 86 ? -2.240 -3.149 -3.335 1.00 93.06 86 ASP A CA 1
ATOM 664 C C . ASP A 1 86 ? -2.565 -4.635 -3.095 1.00 93.06 86 ASP A C 1
ATOM 666 O O . ASP A 1 86 ? -3.696 -5.082 -3.310 1.00 93.06 86 ASP A O 1
ATOM 670 N N . ARG A 1 87 ? -1.594 -5.414 -2.605 1.00 93.12 87 ARG A N 1
ATOM 671 C CA . ARG A 1 87 ? -1.811 -6.804 -2.184 1.00 93.12 87 ARG A CA 1
ATOM 672 C C . ARG A 1 87 ? -2.418 -6.899 -0.789 1.00 93.12 87 ARG A C 1
ATOM 674 O O . ARG A 1 87 ? -3.388 -7.633 -0.601 1.00 93.12 87 ARG A O 1
ATOM 681 N N . LEU A 1 88 ? -1.892 -6.139 0.175 1.00 91.44 88 LEU A N 1
ATOM 682 C CA . LEU A 1 88 ? -2.416 -6.105 1.543 1.00 91.44 88 LEU A CA 1
ATOM 683 C C . LEU A 1 88 ? -3.866 -5.632 1.581 1.00 91.44 88 LEU A C 1
ATOM 685 O O . LEU A 1 88 ? -4.663 -6.191 2.327 1.00 91.44 88 LEU A O 1
ATOM 689 N N . GLU A 1 89 ? -4.235 -4.660 0.751 1.00 91.69 89 GLU A N 1
ATOM 690 C CA . GLU A 1 89 ? -5.588 -4.109 0.674 1.00 91.69 89 GLU A CA 1
ATOM 691 C C . GLU A 1 89 ? -6.655 -5.179 0.395 1.00 91.69 89 GLU A C 1
ATOM 693 O O . GLU A 1 89 ? -7.775 -5.078 0.891 1.00 91.69 89 GLU A O 1
ATOM 698 N N . LYS A 1 90 ? -6.310 -6.240 -0.341 1.00 89.88 90 LYS A N 1
ATOM 699 C CA . LYS A 1 90 ? -7.229 -7.348 -0.648 1.00 89.88 90 LYS A CA 1
ATOM 700 C C . LYS A 1 90 ? -7.458 -8.271 0.549 1.00 89.88 90 LYS A C 1
ATOM 702 O O . LYS A 1 90 ? -8.499 -8.914 0.646 1.00 89.88 90 LYS A O 1
ATOM 707 N N . ILE A 1 91 ? -6.484 -8.351 1.452 1.00 89.88 91 ILE A N 1
ATOM 708 C CA . ILE A 1 91 ? -6.474 -9.288 2.582 1.00 89.88 91 ILE A CA 1
ATOM 709 C C . ILE A 1 91 ? -6.943 -8.596 3.864 1.00 89.88 91 ILE A C 1
ATOM 711 O O . ILE A 1 91 ? -7.692 -9.183 4.649 1.00 89.88 91 ILE A O 1
ATOM 715 N N . LEU A 1 92 ? -6.556 -7.333 4.054 1.00 88.88 92 LEU A N 1
ATOM 716 C CA . LEU A 1 92 ? -6.779 -6.556 5.268 1.00 88.88 92 LEU A CA 1
ATOM 717 C C . LEU A 1 92 ? -8.248 -6.551 5.737 1.00 88.88 92 LEU A C 1
ATOM 719 O O . LEU A 1 92 ? -8.456 -6.779 6.930 1.00 88.88 92 LEU A O 1
ATOM 723 N N . PRO A 1 93 ? -9.276 -6.403 4.869 1.00 88.69 93 PRO A N 1
ATOM 724 C CA . PRO A 1 93 ? -10.679 -6.404 5.295 1.00 88.69 93 PRO A CA 1
ATOM 725 C C . PRO A 1 93 ? -11.132 -7.687 6.001 1.00 88.69 93 PRO A C 1
ATOM 727 O O . PRO A 1 93 ? -12.047 -7.629 6.816 1.00 88.69 93 PRO A O 1
ATOM 730 N N . SER A 1 94 ? -10.497 -8.829 5.713 1.00 88.00 94 SER A N 1
ATOM 731 C CA . SER A 1 94 ? -10.790 -10.108 6.377 1.00 88.00 94 SER A CA 1
ATOM 732 C C . SER A 1 94 ? -10.137 -10.242 7.758 1.00 88.00 94 SER A C 1
ATOM 734 O O . SER A 1 94 ? -10.505 -11.119 8.537 1.00 88.00 94 SER A O 1
ATOM 736 N N . MET A 1 95 ? -9.159 -9.386 8.063 1.00 86.69 95 MET A N 1
ATOM 737 C CA . MET A 1 95 ? -8.365 -9.446 9.291 1.00 86.69 95 MET A CA 1
ATOM 738 C C . MET A 1 95 ? -8.772 -8.399 10.324 1.00 86.69 95 MET A C 1
ATOM 740 O O . MET A 1 95 ? -8.515 -8.592 11.511 1.00 86.69 95 MET A O 1
ATOM 744 N N . ILE A 1 96 ? -9.374 -7.297 9.880 1.00 90.38 96 ILE A N 1
ATOM 745 C CA . ILE A 1 96 ? -9.766 -6.190 10.750 1.00 90.38 96 ILE A CA 1
ATOM 746 C C . ILE A 1 96 ? -11.268 -6.233 11.059 1.00 90.38 96 ILE A C 1
ATOM 748 O O . ILE A 1 96 ? -12.080 -6.524 10.174 1.00 90.38 96 ILE A O 1
ATOM 752 N N . PRO A 1 97 ? -11.676 -5.892 12.290 1.00 88.81 97 PRO A N 1
ATOM 753 C CA . PRO A 1 97 ? -13.085 -5.835 12.651 1.00 88.81 97 PRO A CA 1
ATOM 754 C C . PRO A 1 97 ? -13.799 -4.678 11.932 1.00 88.81 97 PRO A C 1
ATOM 756 O O . PRO A 1 97 ? -13.168 -3.726 11.465 1.00 88.81 97 PRO A O 1
ATOM 759 N N . SER A 1 98 ? -15.127 -4.749 11.821 1.00 86.19 98 SER A N 1
ATOM 760 C CA . SER A 1 98 ? -15.943 -3.759 11.094 1.00 86.19 98 SER A CA 1
ATOM 761 C C . SER A 1 98 ? -15.892 -2.354 11.700 1.00 86.19 98 SER A C 1
ATOM 763 O O . SER A 1 98 ? -15.987 -1.376 10.970 1.00 86.19 98 SER A O 1
ATOM 765 N N . ASN A 1 99 ? -15.659 -2.243 13.008 1.00 86.19 99 ASN A N 1
ATOM 766 C CA . ASN A 1 99 ? -15.531 -0.976 13.734 1.00 86.19 99 ASN A CA 1
ATOM 767 C C . ASN A 1 99 ? -14.203 -0.228 13.481 1.00 86.19 99 ASN A C 1
ATOM 769 O O . ASN A 1 99 ? -14.021 0.886 13.971 1.00 86.19 99 ASN A O 1
ATOM 773 N N . GLN A 1 100 ? -13.266 -0.803 12.719 1.00 85.75 100 GLN A N 1
ATOM 774 C CA . GLN A 1 100 ? -12.061 -0.104 12.275 1.00 85.75 100 GLN A CA 1
ATOM 775 C C . GLN A 1 100 ? -12.340 0.659 10.971 1.00 85.75 100 GLN A C 1
ATOM 777 O O . GLN A 1 100 ? -12.221 0.102 9.881 1.00 85.75 100 GLN A O 1
ATOM 782 N N . SER A 1 101 ? -12.714 1.934 11.064 1.00 84.81 101 SER A N 1
ATOM 783 C CA . SER A 1 101 ? -13.087 2.753 9.894 1.00 84.81 101 SER A CA 1
ATOM 784 C C . SER A 1 101 ? -11.941 3.573 9.285 1.00 84.81 101 SER A C 1
ATOM 786 O O . SER A 1 101 ? -12.042 4.015 8.143 1.00 84.81 101 SER A O 1
ATOM 788 N N . GLY A 1 102 ? -10.836 3.777 10.009 1.00 84.62 102 GLY A N 1
ATOM 789 C CA . GLY A 1 102 ? -9.703 4.573 9.530 1.00 84.62 102 GLY A CA 1
ATOM 790 C C . GLY A 1 102 ? -8.838 3.832 8.508 1.00 84.62 102 GLY A C 1
ATOM 791 O O . GLY A 1 102 ? -8.432 2.702 8.761 1.00 84.62 102 GLY A O 1
ATOM 792 N N . PHE A 1 103 ? -8.503 4.501 7.398 1.00 84.06 103 PHE A N 1
ATOM 793 C CA . PHE A 1 103 ? -7.562 4.025 6.367 1.00 84.06 103 PHE A CA 1
ATOM 794 C C . PHE A 1 103 ? -7.931 2.680 5.709 1.00 84.06 103 PHE A C 1
ATOM 796 O O . PHE A 1 103 ? -7.056 1.941 5.268 1.00 84.06 103 PHE A O 1
ATOM 803 N N . VAL A 1 104 ? -9.227 2.367 5.614 1.00 87.56 104 VAL A N 1
ATOM 804 C CA . VAL A 1 104 ? -9.740 1.167 4.935 1.00 87.56 104 VAL A CA 1
ATOM 805 C C . VAL A 1 104 ? -10.623 1.597 3.771 1.00 87.56 104 VAL A C 1
ATOM 807 O O . VAL A 1 104 ? -11.566 2.367 3.961 1.00 87.56 104 VAL A O 1
ATOM 810 N N . ARG A 1 105 ? -10.349 1.092 2.562 1.00 85.25 105 ARG A N 1
ATOM 811 C CA . ARG A 1 105 ? -11.164 1.407 1.381 1.00 85.25 105 ARG A CA 1
ATOM 812 C C . ARG A 1 105 ? -12.629 1.038 1.626 1.00 85.25 105 ARG A C 1
ATOM 814 O O . ARG A 1 105 ? -12.939 -0.055 2.089 1.00 85.25 105 ARG A O 1
ATOM 821 N N . GLY A 1 106 ? -13.524 1.963 1.287 1.00 87.25 106 GLY A N 1
ATOM 822 C CA . GLY A 1 106 ? -14.969 1.774 1.415 1.00 87.25 106 GLY A CA 1
ATOM 823 C C . GLY A 1 106 ? -15.523 1.978 2.827 1.00 87.25 106 GLY A C 1
ATOM 824 O O . GLY A 1 106 ? -16.735 1.900 2.989 1.00 87.25 106 GLY A O 1
ATOM 825 N N . ARG A 1 107 ? -14.683 2.272 3.831 1.00 89.94 107 ARG A N 1
ATOM 826 C CA . ARG A 1 107 ? -15.135 2.652 5.177 1.00 89.94 107 ARG A CA 1
ATOM 827 C C . ARG A 1 107 ? -14.995 4.151 5.384 1.00 89.94 107 ARG A C 1
ATOM 829 O O . ARG A 1 107 ? -14.068 4.781 4.874 1.00 89.94 107 ARG A O 1
ATOM 836 N N . SER A 1 108 ? -15.935 4.718 6.131 1.00 90.25 108 SER A N 1
ATOM 837 C CA . SER A 1 108 ? -16.021 6.157 6.344 1.00 90.25 108 SER A CA 1
ATOM 838 C C . SER A 1 108 ? -15.789 6.509 7.803 1.00 90.25 108 SER A C 1
ATOM 840 O O . SER A 1 108 ? -16.444 5.975 8.695 1.00 90.25 108 SER A O 1
ATOM 842 N N . ILE A 1 109 ? -14.914 7.485 8.053 1.00 89.12 109 ILE A N 1
ATOM 843 C CA . ILE A 1 109 ? -14.691 8.016 9.405 1.00 89.12 109 ILE A CA 1
ATOM 844 C C . ILE A 1 109 ? -15.970 8.613 10.017 1.00 89.12 109 ILE A C 1
ATOM 846 O O . ILE A 1 109 ? -16.094 8.687 11.239 1.00 89.12 109 ILE A O 1
ATOM 850 N N . PHE A 1 110 ? -16.944 8.995 9.183 1.00 90.94 110 PHE A N 1
ATOM 851 C CA . PHE A 1 110 ? -18.241 9.495 9.634 1.00 90.94 110 PHE A CA 1
ATOM 852 C C . PHE A 1 110 ? -19.012 8.476 10.483 1.00 90.94 110 PHE A C 1
ATOM 854 O O . PHE A 1 110 ? -19.728 8.886 11.392 1.00 90.94 110 PHE A O 1
ATOM 861 N N . GLU A 1 111 ? -18.821 7.172 10.265 1.00 89.19 111 GLU A N 1
ATOM 862 C CA . GLU A 1 111 ? -19.440 6.130 11.094 1.00 89.19 111 GLU A CA 1
ATOM 863 C C . GLU A 1 111 ? -18.962 6.224 12.549 1.00 89.19 111 GLU A C 1
ATOM 865 O O . GLU A 1 111 ? -19.775 6.202 13.469 1.00 89.19 111 GLU A O 1
ATOM 870 N N . ASN A 1 112 ? -17.660 6.441 12.777 1.00 89.25 112 ASN A N 1
ATOM 871 C CA . ASN A 1 112 ? -17.122 6.628 14.130 1.00 89.25 112 ASN A CA 1
ATOM 872 C C . ASN A 1 112 ? -17.640 7.909 14.788 1.00 89.25 112 ASN A C 1
ATOM 874 O O . ASN A 1 112 ? -17.843 7.937 16.003 1.00 89.25 112 ASN A O 1
ATOM 878 N N . ILE A 1 113 ? -17.832 8.975 14.005 1.00 91.25 113 ILE A N 1
ATOM 879 C CA . ILE A 1 113 ? -18.393 10.235 14.508 1.00 91.25 113 ILE A CA 1
ATOM 880 C C . ILE A 1 113 ? -19.830 9.999 14.980 1.00 91.25 113 ILE A C 1
ATOM 882 O O . ILE A 1 113 ? -20.165 10.391 16.096 1.00 91.25 113 ILE A O 1
ATOM 886 N N . LEU A 1 114 ? -20.646 9.314 14.175 1.00 92.25 114 LEU A N 1
ATOM 887 C CA . LEU A 1 114 ? -22.030 8.993 14.518 1.00 92.25 114 LEU A CA 1
ATOM 888 C C . LEU A 1 114 ? -22.115 8.082 15.751 1.00 92.25 114 LEU A C 1
ATOM 890 O O . LEU A 1 114 ? -22.840 8.402 16.689 1.00 92.25 114 LEU A O 1
ATOM 894 N N . LEU A 1 115 ? -21.307 7.018 15.801 1.00 90.81 115 LEU A N 1
ATOM 895 C CA . LEU A 1 115 ? -21.207 6.138 16.973 1.00 90.81 115 LEU A CA 1
ATOM 896 C C . LEU A 1 115 ? -20.825 6.920 18.236 1.00 90.81 115 LEU A C 1
ATOM 898 O O . LEU A 1 115 ? -21.390 6.714 19.305 1.00 90.81 115 LEU A O 1
ATOM 902 N N . THR A 1 116 ? -19.889 7.866 18.122 1.00 91.06 116 THR A N 1
ATOM 903 C CA . THR A 1 116 ? -19.500 8.722 19.251 1.00 91.06 116 THR A CA 1
ATOM 904 C C . THR A 1 116 ? -20.655 9.623 19.698 1.00 91.06 116 THR A C 1
ATOM 906 O O . THR A 1 116 ? -20.862 9.801 20.897 1.00 91.06 116 THR A O 1
ATOM 909 N N . GLN A 1 117 ? -21.425 10.186 18.763 1.00 92.75 117 GLN A N 1
ATOM 910 C CA . GLN A 1 117 ? -22.600 11.009 19.077 1.00 92.75 117 GLN A CA 1
ATOM 911 C C . GLN A 1 117 ? -23.691 10.203 19.791 1.00 92.75 117 GLN A C 1
ATOM 913 O O . GLN A 1 117 ? -24.270 10.694 20.763 1.00 92.75 117 GLN A O 1
ATOM 918 N N . GLU A 1 118 ? -23.941 8.971 19.350 1.00 91.56 118 GLU A N 1
ATOM 919 C CA . GLU A 1 118 ? -24.877 8.046 19.993 1.00 91.56 118 GLU A CA 1
ATOM 920 C C . GLU A 1 118 ? -24.437 7.731 21.428 1.00 91.56 118 GLU A C 1
ATOM 922 O O . GLU A 1 118 ? -25.198 7.958 22.365 1.00 91.56 118 GLU A O 1
ATOM 927 N N . ILE A 1 119 ? -23.168 7.353 21.626 1.00 91.12 119 ILE A N 1
ATOM 928 C CA . ILE A 1 119 ? -22.582 7.093 22.951 1.00 91.12 119 ILE A CA 1
ATOM 929 C C . ILE A 1 119 ? -22.737 8.303 23.891 1.00 91.12 119 ILE A C 1
ATOM 931 O O . ILE A 1 119 ? -23.115 8.156 25.056 1.00 91.12 119 ILE A O 1
ATOM 935 N N . VAL A 1 120 ? -22.452 9.516 23.403 1.00 90.19 120 VAL A N 1
ATOM 936 C CA . VAL A 1 120 ? -22.579 10.754 24.195 1.00 90.19 120 VAL A CA 1
ATOM 937 C C . VAL A 1 120 ? -24.037 11.052 24.551 1.00 90.19 120 VAL A C 1
ATOM 939 O O . VAL A 1 120 ? -24.305 11.590 25.628 1.00 90.19 120 VAL A O 1
ATOM 942 N N . THR A 1 121 ? -24.971 10.723 23.662 1.00 89.50 121 THR A N 1
ATOM 943 C CA . THR A 1 121 ? -26.409 10.902 23.889 1.00 89.50 121 THR A CA 1
ATOM 944 C C . THR A 1 121 ? -26.904 9.920 24.944 1.00 89.50 121 THR A C 1
ATOM 946 O O . THR A 1 121 ? -27.542 10.336 25.912 1.00 89.50 121 THR A O 1
ATOM 949 N N . ASP A 1 122 ? -26.528 8.649 24.823 1.00 88.88 122 ASP A N 1
ATOM 950 C CA . ASP A 1 122 ? -26.936 7.576 25.730 1.00 88.88 122 ASP A CA 1
ATOM 951 C C . ASP A 1 122 ? -26.469 7.810 27.171 1.00 88.88 122 ASP A C 1
ATOM 953 O O . ASP A 1 122 ? -27.228 7.585 28.114 1.00 88.88 122 ASP A O 1
ATOM 957 N N . ILE A 1 123 ? -25.261 8.351 27.364 1.00 88.75 123 ILE A N 1
ATOM 958 C CA . ILE A 1 123 ? -24.750 8.716 28.696 1.00 88.75 123 ILE A CA 1
ATOM 959 C C . ILE A 1 123 ? -25.581 9.807 29.381 1.00 88.75 123 ILE A C 1
ATOM 961 O O . ILE A 1 123 ? -25.596 9.890 30.609 1.00 88.75 123 ILE A O 1
ATOM 965 N N . ARG A 1 124 ? -26.269 10.663 28.620 1.00 82.00 124 ARG A N 1
ATOM 966 C CA . ARG A 1 124 ? -27.061 11.771 29.179 1.00 82.00 124 ARG A CA 1
ATOM 967 C C . ARG A 1 124 ? -28.458 11.341 29.634 1.00 82.00 124 ARG A C 1
ATOM 969 O O . ARG A 1 124 ? -29.139 12.134 30.288 1.00 82.00 124 ARG A O 1
ATOM 976 N N . LEU A 1 125 ? -28.901 10.129 29.298 1.00 85.81 125 LEU A N 1
ATOM 977 C CA . LEU A 1 125 ? -30.241 9.639 29.618 1.00 85.81 125 LEU A CA 1
ATOM 978 C C . LEU A 1 125 ? -30.343 9.218 31.091 1.00 85.81 125 LEU A C 1
ATOM 980 O O . LEU A 1 125 ? -29.637 8.326 31.551 1.00 85.81 125 LEU A O 1
ATOM 984 N N . ARG A 1 126 ? -31.273 9.839 31.830 1.00 75.62 126 ARG A N 1
ATOM 985 C CA . ARG A 1 126 ? -31.457 9.634 33.282 1.00 75.62 126 ARG A CA 1
ATOM 986 C C . ARG A 1 126 ? -32.064 8.280 33.666 1.00 75.62 126 ARG A C 1
ATOM 988 O O . ARG A 1 126 ? -31.996 7.908 34.830 1.00 75.62 126 ARG A O 1
ATOM 995 N N . GLU A 1 127 ? -32.662 7.570 32.711 1.00 82.50 127 GLU A N 1
ATOM 996 C CA . GLU A 1 127 ? -33.299 6.260 32.928 1.00 82.50 127 GLU A CA 1
ATOM 997 C C . GLU A 1 127 ? -32.347 5.078 32.680 1.00 82.50 127 GLU A C 1
ATOM 999 O O . GLU A 1 127 ? -32.698 3.927 32.936 1.00 82.50 127 GLU A O 1
ATOM 1004 N N . LYS A 1 128 ? -31.133 5.344 32.182 1.00 80.50 128 LYS A N 1
ATOM 1005 C CA . LYS A 1 128 ? -30.111 4.321 31.950 1.00 80.50 128 LYS A CA 1
ATOM 1006 C C . LYS A 1 128 ? -29.263 4.125 33.219 1.00 80.50 128 LYS A C 1
ATOM 1008 O O . LYS A 1 128 ? -29.081 5.06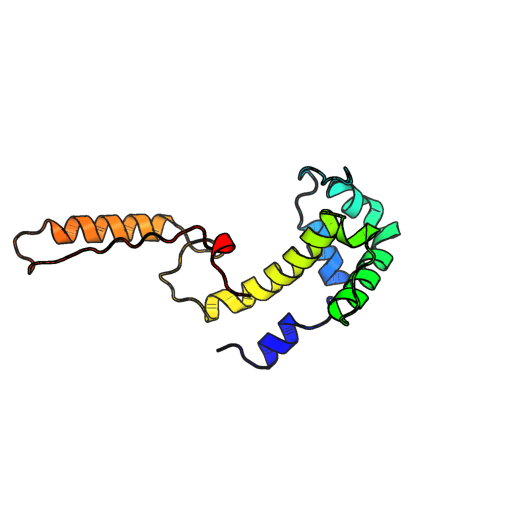9 33.991 1.00 80.50 128 LYS A O 1
ATOM 1013 N N . PRO A 1 129 ? -28.722 2.915 33.447 1.00 84.06 129 PRO A N 1
ATOM 1014 C CA . PRO A 1 129 ? -27.757 2.682 34.519 1.00 84.06 129 PRO A CA 1
ATOM 1015 C C . PRO A 1 129 ? -26.520 3.580 34.360 1.00 84.06 129 PRO A C 1
ATOM 101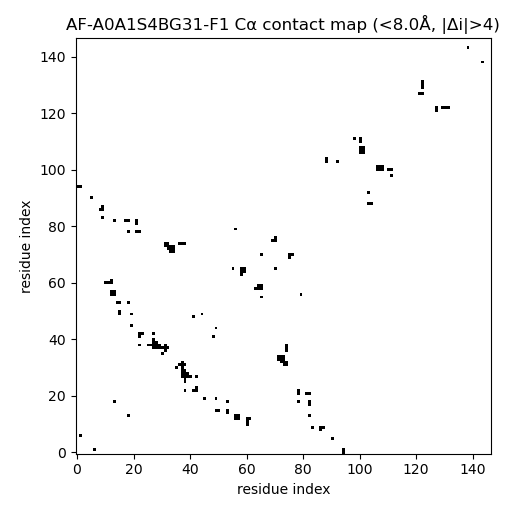7 O O . PRO A 1 129 ? -26.237 4.078 33.272 1.00 84.06 129 PRO A O 1
ATOM 1020 N N . ALA A 1 130 ? -25.776 3.790 35.450 1.00 85.12 130 ALA A N 1
ATOM 1021 C CA . ALA A 1 130 ? -24.546 4.579 35.417 1.00 85.12 130 ALA A CA 1
ATOM 1022 C C . ALA A 1 130 ? -23.539 3.992 34.408 1.00 85.12 130 ALA A C 1
ATOM 1024 O O . ALA A 1 130 ? -23.242 2.800 34.453 1.00 85.12 130 ALA A O 1
ATOM 1025 N N . ASN A 1 131 ? -23.004 4.839 33.524 1.00 88.12 131 ASN A N 1
ATOM 1026 C CA . ASN A 1 131 ? -22.123 4.446 32.420 1.00 88.12 131 ASN A CA 1
ATOM 1027 C C . ASN A 1 131 ? -20.829 5.276 32.414 1.00 88.12 131 ASN A C 1
ATOM 1029 O O . ASN A 1 131 ? -20.796 6.397 32.923 1.00 88.12 131 ASN A O 1
ATOM 1033 N N . VAL A 1 132 ? -19.769 4.739 31.803 1.00 89.75 132 VAL A N 1
ATOM 1034 C CA . VAL A 1 132 ? -18.450 5.383 31.670 1.00 89.75 132 VAL A CA 1
ATOM 1035 C C . VAL A 1 132 ? -17.956 5.246 30.231 1.00 89.75 132 VAL A C 1
ATOM 1037 O O . VAL A 1 132 ? -18.079 4.181 29.633 1.00 89.75 132 VAL A O 1
ATOM 1040 N N . VAL A 1 133 ? -17.353 6.310 29.690 1.00 89.94 133 VAL A N 1
ATOM 1041 C CA . VAL A 1 133 ? -16.632 6.281 28.408 1.00 89.94 133 VAL A CA 1
ATOM 1042 C C . VAL A 1 133 ? -15.152 6.496 28.647 1.00 89.94 133 VAL A C 1
ATOM 1044 O O . VAL A 1 133 ? -14.747 7.447 29.313 1.00 89.94 133 VAL A O 1
ATOM 1047 N N . ILE A 1 134 ? -14.348 5.616 28.058 1.00 90.31 134 ILE A N 1
ATOM 1048 C CA . ILE A 1 134 ? -12.893 5.680 28.115 1.00 90.31 134 ILE A CA 1
ATOM 1049 C C . ILE A 1 134 ? -12.392 6.075 26.731 1.00 90.31 134 ILE A C 1
ATOM 1051 O O . ILE A 1 134 ? -12.556 5.337 25.762 1.00 90.31 134 ILE A O 1
ATOM 1055 N N . LYS A 1 135 ? -11.761 7.247 26.648 1.00 90.88 135 LYS A N 1
ATOM 1056 C CA . LYS A 1 135 ? -11.017 7.670 25.464 1.00 90.88 135 LYS A CA 1
ATOM 1057 C C . LYS A 1 135 ? -9.549 7.317 25.666 1.00 90.88 135 LYS A C 1
ATOM 1059 O O . LYS A 1 135 ? -8.909 7.850 26.568 1.00 90.88 135 LYS A O 1
ATOM 1064 N N . LEU A 1 136 ? -9.031 6.440 24.816 1.00 90.31 136 LEU A N 1
ATOM 1065 C CA . LEU A 1 136 ? -7.615 6.092 24.775 1.00 90.31 136 LEU A CA 1
ATOM 1066 C C . LEU A 1 136 ? -6.940 6.906 23.670 1.00 90.31 136 LEU A C 1
ATOM 1068 O O . LEU A 1 136 ? -7.460 6.980 22.559 1.00 90.31 136 LEU A O 1
ATOM 1072 N N . ASP A 1 137 ? -5.802 7.517 23.985 1.00 86.88 137 ASP A N 1
ATOM 1073 C CA . ASP A 1 137 ? -4.935 8.180 23.011 1.00 86.88 137 ASP A CA 1
ATOM 1074 C C . ASP A 1 137 ? -3.580 7.474 23.005 1.00 86.88 137 ASP A C 1
ATOM 1076 O O . ASP A 1 137 ? -3.046 7.127 24.062 1.00 86.88 137 ASP A O 1
ATOM 1080 N N . MET A 1 138 ? -3.045 7.214 21.816 1.00 83.50 138 MET A N 1
ATOM 1081 C CA . MET A 1 138 ? -1.771 6.522 21.655 1.00 83.50 138 MET A CA 1
ATOM 1082 C C . MET A 1 138 ? -0.704 7.516 21.211 1.00 83.50 138 MET A C 1
ATOM 1084 O O . MET A 1 138 ? -0.937 8.358 20.347 1.00 83.50 138 MET A O 1
ATOM 1088 N N . ALA A 1 139 ? 0.507 7.375 21.757 1.00 85.25 139 ALA A N 1
ATOM 1089 C CA . ALA A 1 139 ? 1.672 8.028 21.171 1.00 85.25 139 ALA A CA 1
ATOM 1090 C C . ALA A 1 139 ? 1.817 7.608 19.697 1.00 85.25 139 ALA A C 1
ATOM 1092 O O . ALA A 1 139 ? 1.378 6.521 19.315 1.00 85.25 139 ALA A O 1
ATOM 1093 N N . LYS A 1 140 ? 2.434 8.469 18.877 1.00 86.38 140 LYS A N 1
ATOM 1094 C CA . LYS A 1 140 ? 2.604 8.252 17.433 1.00 86.38 140 LYS A CA 1
ATOM 1095 C C . LYS A 1 140 ? 3.040 6.814 17.143 1.00 86.38 140 LYS A C 1
ATOM 1097 O O . LYS A 1 140 ? 4.118 6.399 17.562 1.00 86.38 140 LYS A O 1
ATOM 1102 N N . ALA A 1 141 ? 2.184 6.073 16.436 1.00 83.62 141 ALA A N 1
ATOM 1103 C CA . ALA A 1 141 ? 2.338 4.630 16.264 1.00 83.62 141 ALA A CA 1
ATOM 1104 C C . ALA A 1 141 ? 3.709 4.268 15.676 1.00 83.62 141 ALA A C 1
ATOM 1106 O O . ALA A 1 141 ? 4.416 3.437 16.235 1.00 83.62 141 ALA A O 1
ATOM 1107 N N . TYR A 1 142 ? 4.131 4.969 14.621 1.00 83.12 142 TYR A N 1
ATOM 1108 C CA . TYR A 1 142 ? 5.405 4.715 13.941 1.00 83.12 142 TYR A CA 1
ATOM 1109 C C . TYR A 1 142 ? 6.651 4.949 14.813 1.00 83.12 142 TYR A C 1
ATOM 1111 O O . TYR A 1 142 ? 7.683 4.346 14.542 1.00 83.12 142 TYR A O 1
ATOM 1119 N N . ASP A 1 143 ? 6.552 5.743 15.884 1.00 87.62 143 ASP A N 1
ATOM 1120 C CA . ASP A 1 143 ? 7.668 6.009 16.806 1.00 87.62 143 ASP A CA 1
ATOM 1121 C C . ASP A 1 143 ? 7.774 4.944 17.917 1.00 87.62 143 ASP A C 1
ATOM 1123 O O . ASP A 1 143 ? 8.736 4.927 18.685 1.00 87.62 143 ASP A O 1
ATOM 1127 N N . A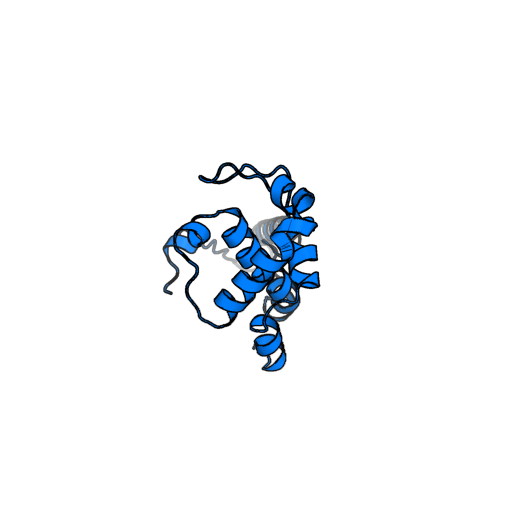RG A 1 144 ? 6.750 4.091 18.067 1.00 85.62 144 ARG A N 1
ATOM 1128 C CA . ARG A 1 144 ? 6.598 3.153 19.194 1.00 85.62 144 ARG A CA 1
ATOM 1129 C C . ARG A 1 144 ? 6.535 1.682 18.783 1.00 85.62 144 ARG A C 1
ATOM 1131 O O . ARG A 1 144 ? 6.545 0.829 19.667 1.00 85.62 144 ARG A O 1
ATOM 1138 N N . VAL A 1 145 ? 6.451 1.376 17.488 1.00 83.81 145 VAL A N 1
ATOM 1139 C CA . VAL A 1 145 ? 6.474 -0.009 16.991 1.00 83.81 145 VAL A CA 1
ATOM 1140 C C . VAL A 1 145 ? 7.847 -0.634 17.269 1.00 83.81 145 VAL A C 1
ATOM 1142 O O . VAL A 1 145 ? 8.875 -0.054 16.926 1.00 83.81 145 VAL A O 1
ATOM 1145 N N . SER A 1 146 ? 7.846 -1.820 17.885 1.00 84.62 146 SER A N 1
ATOM 1146 C CA . SER A 1 146 ? 9.025 -2.687 17.970 1.00 84.62 146 SER A CA 1
ATOM 1147 C C . SER A 1 146 ? 9.069 -3.550 16.717 1.00 84.62 146 SER A C 1
ATOM 1149 O O . SER A 1 146 ? 8.110 -4.279 16.458 1.00 84.62 146 SER A O 1
ATOM 1151 N N . TRP A 1 147 ? 10.156 -3.435 15.961 1.00 76.69 147 TRP A N 1
ATOM 1152 C CA . TRP A 1 147 ? 10.394 -4.168 14.718 1.00 76.69 147 TRP A CA 1
ATOM 1153 C C . TRP A 1 147 ? 11.164 -5.460 14.974 1.00 76.69 147 TRP A C 1
ATOM 1155 O O . TRP A 1 147 ? 12.030 -5.446 15.880 1.00 76.69 147 TRP A O 1
#

Nearest PDB structures (foldseek):
  8c8j-assembly1_A  TM=8.949E-01  e=2.792E-03  Homo sapiens
  8uw3-assembly1_A  TM=9.186E-01  e=4.621E-03  Homo sapiens
  8sxu-assembly1_A  TM=8.848E-01  e=1.584E-02  Homo sapiens
  8ouw-assembly1_A  TM=2.111E-01  e=3.059E+00  Caenorhabditis elegans

Foldseek 3Di:
DQDPVLVCLLLDQDDLVLLLVLLVPDDQPPQFAVVRHGSVCCNVCCVPCSVVLSVQSVCVSVVHDHDPVVVRGPSSVSSVVSSSVVSCLVVVVVVDDPPPQPPHPPRDPVVVVVVVVVVVVVCPDPPDPHDDDDDDDDDPPVVPDDD

Secondary structure (DSSP, 8-state):
---HHHHHHHHSPPPHHHHHHHHHHS-TTSPP-TT---HHHHHHTHHHHHHHHHHHHHHHHTTPPPPHHHHT-HHHHHHHHHHHHHHHHHHHHHHS-TT--TT-TT--HHHHHHHHHHHHHHHT-TTSPP--------S-HHHH---

InterPro domains:
  IPR000477 Reverse transcriptase domain [PF00078] (70-147)
  IPR052343 Diverse Retrotransposon and Effector-Associated Protein [PTHR46890] (3-147)

Mean predicted aligned error: 6.73 Å

Sequence (147 aa):
MVSSDQNLELCRIPTIEEVKATVFALNAESAGGPDSFTGIFFQECWDIIGEDIHEMLKLFYGGSPLPKSISLSNFINKLISRVVHDRLEKILPSMIPSNQSGFVRGRSIFENILLTQEIVTDIRLREKPANVVIKLDMAKAYDRVSW

pLDDT: mean 87.64, std 6.51, range [63.0, 96.69]

Organism: Nicotiana tabacum (NCBI:txid4097)

Radius of gyration: 21.54 Å; Cα contacts (8 Å, |Δi|>4): 99; chains: 1; bounding box: 56×36×58 Å

Solvent-accessible surface area (backbone atoms only — not comparable to full-atom values): 9229 Å² total; per-residue (Å²): 132,86,49,72,66,59,50,50,64,65,63,50,71,78,50,64,67,54,51,50,52,52,57,68,69,47,65,38,83,45,82,41,42,100,72,64,57,35,42,46,58,60,57,75,41,30,94,76,47,44,64,63,52,43,54,52,50,47,40,44,64,70,72,42,81,67,56,71,84,52,71,62,30,49,63,57,55,50,48,56,53,45,56,53,45,66,51,45,64,75,51,47,70,82,74,50,62,87,88,62,28,76,98,39,92,96,46,52,60,63,56,59,52,50,52,48,53,50,54,59,52,58,69,68,43,86,88,53,78,94,79,87,85,85,86,86,84,75,74,65,60,88,84,67,66,86,131